Protein AF-A0A527VU16-F1 (afdb_monomer_lite)

Sequence (45 aa):
MADGSGRGREAVLTVENLSVDALTPEGARRVIDGISFALAPGETL

pLDDT: mean 84.49, std 17.06, range [43.59, 97.0]

Radius of gyration: 17.43 Å; chains: 1; bounding box: 34×18×51 Å

Structure (mmCIF, N/CA/C/O backbone):
data_AF-A0A527VU16-F1
#
_entry.id   AF-A0A527VU16-F1
#
loop_
_atom_site.group_PDB
_atom_site.id
_atom_site.type_symbol
_atom_site.label_atom_id
_atom_site.label_alt_id
_atom_site.label_comp_id
_atom_site.label_asym_id
_atom_site.label_entity_id
_atom_site.label_seq_id
_atom_site.pdbx_PDB_ins_code
_atom_site.Cartn_x
_atom_site.Cartn_y
_atom_site.Cartn_z
_atom_site.occupancy
_atom_site.B_iso_or_equiv
_atom_site.auth_seq_id
_atom_site.auth_comp_id
_atom_site.auth_asym_id
_atom_site.auth_atom_id
_atom_site.pdbx_PDB_model_num
ATOM 1 N N . MET A 1 1 ? -18.144 -13.977 33.754 1.00 44.00 1 MET A N 1
ATOM 2 C CA . MET A 1 1 ? -16.788 -14.319 33.272 1.00 44.00 1 MET A CA 1
ATOM 3 C C . MET A 1 1 ? -16.952 -14.607 31.782 1.00 44.00 1 MET A C 1
ATOM 5 O O . MET A 1 1 ? -17.635 -15.569 31.484 1.00 44.00 1 MET A O 1
ATOM 9 N N . ALA A 1 2 ? -16.560 -13.795 30.801 1.00 43.59 2 ALA A N 1
ATOM 10 C CA . ALA A 1 2 ? -15.600 -12.696 30.719 1.00 43.59 2 ALA A CA 1
ATOM 11 C C . ALA A 1 2 ? -16.227 -11.426 30.093 1.00 43.59 2 ALA A C 1
ATOM 13 O O . ALA A 1 2 ? -17.342 -11.461 29.576 1.00 43.59 2 ALA A O 1
ATOM 14 N N . ASP A 1 3 ? -15.501 -10.322 30.234 1.00 48.34 3 ASP A N 1
ATOM 15 C CA . ASP A 1 3 ? -15.921 -8.928 30.117 1.00 48.34 3 ASP A CA 1
ATOM 16 C C . ASP A 1 3 ? -16.411 -8.464 28.741 1.00 48.34 3 ASP A C 1
ATOM 18 O O . ASP A 1 3 ? -15.872 -8.816 27.693 1.00 48.34 3 ASP A O 1
ATOM 22 N N . GLY A 1 4 ? -17.380 -7.546 28.769 1.00 54.31 4 GLY A N 1
ATOM 23 C CA . GLY A 1 4 ? -17.615 -6.625 27.667 1.00 54.31 4 GLY A CA 1
ATOM 24 C C . GLY A 1 4 ? -16.561 -5.520 27.669 1.00 54.31 4 GLY A C 1
ATOM 25 O O . GLY A 1 4 ? -16.499 -4.744 28.615 1.00 54.31 4 GLY A O 1
ATOM 26 N N . SER A 1 5 ? -15.750 -5.430 26.612 1.00 52.59 5 SER A N 1
ATOM 27 C CA . SER A 1 5 ? -14.992 -4.232 26.216 1.00 52.59 5 SER A CA 1
ATOM 28 C C . SER A 1 5 ? -14.348 -4.456 24.853 1.00 52.59 5 SER A C 1
ATOM 30 O O . SER A 1 5 ? -13.380 -5.196 24.717 1.00 52.59 5 SER A O 1
ATOM 32 N N . GLY A 1 6 ? -14.899 -3.801 23.837 1.00 52.12 6 GLY A N 1
ATOM 33 C CA . GLY A 1 6 ? -14.333 -3.799 22.496 1.00 52.12 6 GLY A CA 1
ATOM 34 C C . GLY A 1 6 ? -15.392 -3.559 21.438 1.00 52.12 6 GLY A C 1
ATOM 35 O O . GLY A 1 6 ? -15.590 -4.395 20.564 1.00 52.12 6 GLY A O 1
ATOM 36 N N . ARG A 1 7 ? -16.077 -2.410 21.492 1.00 56.22 7 ARG A N 1
ATOM 37 C CA . ARG A 1 7 ? -16.619 -1.832 20.258 1.00 56.22 7 ARG A CA 1
ATOM 38 C C . ARG A 1 7 ? -15.442 -1.819 19.279 1.00 56.22 7 ARG A C 1
ATOM 40 O O . ARG A 1 7 ? -14.397 -1.289 19.650 1.00 56.22 7 ARG A O 1
ATOM 47 N N . GLY A 1 8 ? -15.582 -2.525 18.155 1.00 53.31 8 GLY A N 1
ATOM 48 C CA . GLY A 1 8 ? -14.503 -2.809 17.213 1.00 53.31 8 GLY A CA 1
ATOM 49 C C . GLY A 1 8 ? -13.584 -1.609 17.064 1.00 53.31 8 GLY A C 1
ATOM 50 O O . GLY A 1 8 ? -14.045 -0.502 16.803 1.00 53.31 8 GLY A O 1
ATOM 51 N N . ARG A 1 9 ? -12.299 -1.824 17.327 1.00 61.44 9 ARG A N 1
ATOM 52 C CA . ARG A 1 9 ? -11.248 -0.852 17.048 1.00 61.44 9 ARG A CA 1
ATOM 53 C C . ARG A 1 9 ? -11.278 -0.606 15.545 1.00 61.44 9 ARG A C 1
ATOM 55 O O . ARG A 1 9 ? -10.759 -1.414 14.782 1.00 61.44 9 ARG A O 1
ATOM 62 N N . GLU A 1 10 ? -12.015 0.427 15.157 1.00 80.06 10 GLU A N 1
ATOM 63 C CA . GLU A 1 10 ? -12.184 0.861 13.778 1.00 80.06 10 GLU A CA 1
ATOM 64 C C . GLU A 1 10 ? -10.789 1.039 13.181 1.00 80.06 10 GLU A C 1
ATOM 66 O O . GLU A 1 10 ? -9.900 1.598 13.833 1.00 80.06 10 GLU A O 1
ATOM 71 N N . ALA A 1 11 ? -10.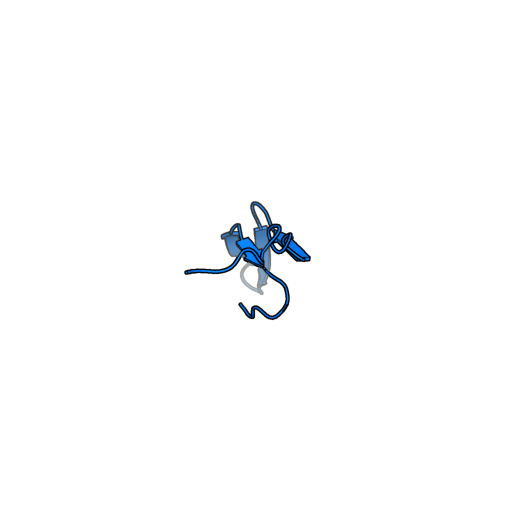568 0.456 12.004 1.00 85.50 11 ALA A N 1
ATOM 72 C CA . ALA A 1 11 ? -9.269 0.520 11.359 1.00 85.50 11 ALA A CA 1
ATOM 73 C C . ALA A 1 11 ? -8.882 1.991 11.176 1.00 85.50 11 ALA A C 1
ATOM 75 O O . ALA A 1 11 ? -9.645 2.777 10.618 1.00 85.50 11 ALA A O 1
ATOM 76 N N . VAL A 1 12 ? -7.699 2.364 11.657 1.00 92.69 12 VAL A N 1
ATOM 77 C CA . VAL A 1 12 ? -7.195 3.740 11.532 1.00 92.69 12 VAL A CA 1
ATOM 78 C C . VAL A 1 12 ? -6.617 3.999 10.148 1.00 92.69 12 VAL A C 1
ATOM 80 O O . VAL A 1 12 ? -6.563 5.142 9.705 1.00 92.69 12 VAL A O 1
ATOM 83 N N . LEU A 1 13 ? -6.205 2.936 9.458 1.00 90.62 13 LEU A N 1
ATOM 84 C CA . LEU A 1 13 ? -5.778 2.974 8.070 1.00 90.62 13 LEU A CA 1
ATOM 85 C C . LEU A 1 13 ? -6.364 1.765 7.356 1.00 90.62 13 LEU A C 1
ATOM 87 O O . LEU A 1 13 ? -6.181 0.639 7.805 1.00 90.62 13 LEU A O 1
ATOM 91 N N . THR A 1 14 ? -7.035 2.007 6.238 1.00 93.69 14 THR A N 1
ATOM 92 C CA . THR A 1 14 ? -7.460 0.959 5.310 1.00 93.69 14 THR A CA 1
ATOM 93 C C . THR A 1 14 ? -6.866 1.282 3.951 1.00 93.69 14 THR A C 1
ATOM 95 O O . THR A 1 14 ? -7.005 2.402 3.461 1.00 93.69 14 THR A O 1
ATOM 98 N N . VAL A 1 15 ? -6.165 0.315 3.371 1.00 94.81 15 VAL A N 1
ATOM 99 C CA . VAL A 1 15 ? -5.565 0.396 2.043 1.00 94.81 15 VAL A CA 1
ATOM 100 C C . VAL A 1 15 ? -6.160 -0.719 1.202 1.00 94.81 15 VAL A C 1
ATOM 102 O O . VAL A 1 15 ? -6.144 -1.880 1.605 1.00 94.81 15 VAL A O 1
ATOM 105 N N . GLU A 1 16 ? -6.664 -0.367 0.026 1.00 96.44 16 GLU A N 1
ATOM 106 C CA . GLU A 1 16 ? -7.291 -1.305 -0.899 1.00 96.44 16 GLU A CA 1
ATOM 107 C C . GLU A 1 16 ? -6.593 -1.243 -2.256 1.00 96.44 16 GLU A C 1
ATOM 109 O O . GLU A 1 16 ? -6.338 -0.160 -2.785 1.00 96.44 16 GLU A O 1
ATOM 114 N N . ASN A 1 17 ? -6.294 -2.415 -2.819 1.00 95.94 17 ASN A N 1
ATOM 115 C CA . ASN A 1 17 ? -5.715 -2.596 -4.151 1.00 95.94 17 ASN A CA 1
ATOM 116 C C . ASN A 1 17 ? -4.475 -1.715 -4.437 1.00 95.94 17 ASN A C 1
ATOM 118 O O . ASN A 1 17 ? -4.309 -1.186 -5.541 1.00 95.94 17 ASN A O 1
ATOM 122 N N . LEU A 1 18 ? -3.591 -1.549 -3.447 1.00 95.50 18 LEU A N 1
ATOM 123 C CA . LEU A 1 18 ? -2.368 -0.766 -3.593 1.00 95.50 18 LEU A CA 1
ATOM 124 C C . LEU A 1 18 ? -1.464 -1.414 -4.632 1.00 95.50 18 LEU A C 1
ATOM 126 O O . LEU A 1 18 ? -1.016 -2.547 -4.467 1.00 95.50 18 LEU A O 1
ATOM 130 N N . SER A 1 19 ?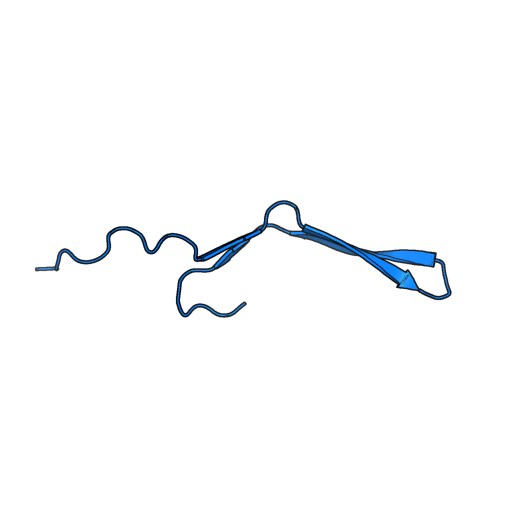 -1.160 -0.648 -5.673 1.00 96.69 19 SER A N 1
ATOM 131 C CA . SER A 1 19 ? -0.176 -1.008 -6.682 1.00 96.69 19 SER A CA 1
ATOM 132 C C . SER A 1 19 ? 0.793 0.150 -6.854 1.00 96.69 19 SER A C 1
ATOM 134 O O . SER A 1 19 ? 0.376 1.302 -6.962 1.00 96.69 19 SER A O 1
ATOM 136 N N . VAL A 1 20 ? 2.087 -0.149 -6.854 1.00 96.38 20 VAL A N 1
ATOM 137 C CA . VAL A 1 20 ? 3.146 0.849 -7.001 1.00 96.38 20 VAL A CA 1
ATOM 138 C C . VAL A 1 20 ? 4.084 0.381 -8.093 1.00 96.38 20 VAL A C 1
ATOM 140 O O . VAL A 1 20 ? 4.626 -0.724 -8.030 1.00 96.38 20 VAL A O 1
ATOM 143 N N . ASP A 1 21 ? 4.291 1.257 -9.068 1.00 97.00 21 ASP A N 1
ATOM 144 C CA . ASP A 1 21 ? 5.278 1.093 -10.120 1.00 97.00 21 ASP A CA 1
ATOM 145 C C . ASP A 1 21 ? 6.468 2.011 -9.813 1.00 97.00 21 ASP A C 1
ATOM 147 O O . ASP A 1 21 ? 6.318 3.221 -9.643 1.00 97.00 21 ASP A O 1
ATOM 151 N N . ALA A 1 22 ? 7.660 1.429 -9.712 1.00 95.88 22 ALA A N 1
ATOM 152 C CA . ALA A 1 22 ? 8.904 2.162 -9.555 1.00 95.88 22 ALA A CA 1
ATOM 153 C C . ALA A 1 22 ? 9.526 2.412 -10.931 1.00 95.88 22 ALA A C 1
ATOM 155 O O . ALA A 1 22 ? 9.626 1.499 -11.752 1.00 95.88 22 ALA A O 1
ATOM 156 N N . LEU A 1 23 ? 9.972 3.642 -11.179 1.00 96.44 23 LEU A N 1
ATOM 157 C CA . LEU A 1 23 ? 10.758 3.958 -12.368 1.00 96.44 23 LEU A CA 1
ATOM 158 C C . LEU A 1 23 ? 12.204 3.516 -12.137 1.00 96.44 23 LEU A C 1
ATOM 160 O O . LEU A 1 23 ? 12.886 4.055 -11.265 1.00 96.44 23 LEU A O 1
ATOM 164 N N . THR A 1 24 ? 12.666 2.540 -12.915 1.00 93.56 24 THR A N 1
ATOM 165 C CA . THR A 1 24 ? 14.065 2.102 -12.945 1.00 93.56 24 THR A CA 1
ATOM 166 C C . THR A 1 24 ? 14.721 2.530 -14.262 1.00 93.56 24 THR A C 1
ATOM 168 O O . THR A 1 24 ? 14.016 2.904 -15.207 1.00 93.56 24 THR A O 1
ATOM 171 N N . PRO A 1 25 ? 16.063 2.493 -14.369 1.00 95.81 25 PRO A N 1
ATOM 172 C CA . PRO A 1 25 ? 16.753 2.768 -15.631 1.00 95.81 25 PRO A CA 1
ATOM 173 C C . PRO A 1 25 ? 16.310 1.860 -16.789 1.00 95.81 25 PRO A C 1
ATOM 175 O O . PRO A 1 25 ? 16.354 2.270 -17.945 1.00 95.81 25 PRO A O 1
ATOM 178 N N . GLU A 1 26 ? 15.865 0.639 -16.489 1.00 93.00 26 GLU A N 1
ATOM 179 C CA . GLU A 1 26 ? 15.385 -0.343 -17.465 1.00 93.00 26 GLU A CA 1
ATOM 180 C C . GLU A 1 26 ? 13.896 -0.166 -17.816 1.00 93.00 26 GLU A C 1
ATOM 182 O O . GLU A 1 26 ? 13.405 -0.806 -18.747 1.00 93.00 26 GLU A O 1
ATOM 187 N N . GLY A 1 27 ? 13.172 0.696 -17.092 1.00 95.44 27 GLY A N 1
ATOM 188 C CA . GLY A 1 27 ? 11.762 1.006 -17.321 1.00 95.44 27 GLY A CA 1
ATOM 189 C C . GLY A 1 27 ? 10.922 1.036 -16.043 1.00 95.44 27 GLY A C 1
ATOM 190 O O . GLY A 1 27 ? 11.412 0.880 -14.927 1.00 95.44 27 GLY A O 1
ATOM 191 N N . ALA A 1 28 ? 9.615 1.251 -16.201 1.00 95.00 28 ALA A N 1
ATOM 192 C CA . ALA A 1 28 ? 8.681 1.131 -15.086 1.00 95.00 28 ALA A CA 1
ATOM 193 C C . ALA A 1 28 ? 8.540 -0.342 -14.679 1.00 95.00 28 ALA A C 1
ATOM 195 O O . ALA A 1 28 ? 8.256 -1.200 -15.518 1.00 95.00 28 ALA A O 1
ATOM 196 N N . ARG A 1 29 ? 8.704 -0.633 -13.388 1.00 96.62 29 ARG A N 1
ATOM 197 C CA . ARG A 1 29 ? 8.543 -1.973 -12.825 1.00 96.62 29 ARG A CA 1
ATOM 198 C C . ARG A 1 29 ? 7.557 -1.955 -11.670 1.00 96.62 29 ARG A C 1
ATOM 200 O O . ARG A 1 29 ? 7.708 -1.170 -10.738 1.00 96.62 29 ARG A O 1
ATOM 207 N N . ARG A 1 30 ? 6.612 -2.892 -11.683 1.00 94.75 30 ARG A N 1
ATOM 208 C CA . ARG A 1 30 ? 5.703 -3.107 -10.558 1.00 94.75 30 ARG A CA 1
ATOM 209 C C . ARG A 1 30 ? 6.444 -3.663 -9.346 1.00 94.75 30 ARG A C 1
ATOM 211 O O . ARG A 1 30 ? 7.065 -4.721 -9.440 1.00 94.75 30 ARG A O 1
ATOM 218 N N . VAL A 1 31 ? 6.388 -2.939 -8.230 1.00 95.19 31 VAL A N 1
ATOM 219 C CA . VAL A 1 31 ? 7.032 -3.299 -6.953 1.00 95.19 31 VAL A CA 1
ATOM 220 C C . VAL A 1 31 ? 6.026 -3.676 -5.871 1.00 95.19 31 VAL A C 1
ATOM 222 O O . VAL A 1 31 ? 6.337 -4.489 -5.007 1.00 95.19 31 VAL A O 1
ATOM 225 N N . ILE A 1 32 ? 4.816 -3.129 -5.942 1.00 95.44 32 ILE A N 1
ATOM 226 C CA . ILE A 1 32 ? 3.675 -3.531 -5.119 1.00 95.44 32 ILE A CA 1
ATOM 227 C C . ILE A 1 32 ? 2.527 -3.807 -6.086 1.00 95.44 32 ILE A C 1
ATOM 229 O O . ILE A 1 32 ? 2.305 -3.002 -6.989 1.00 95.44 32 ILE A O 1
ATOM 233 N N . ASP A 1 33 ? 1.828 -4.929 -5.930 1.00 96.56 33 ASP A N 1
ATOM 234 C CA . ASP A 1 33 ? 0.754 -5.342 -6.839 1.00 96.56 33 ASP A CA 1
ATOM 235 C C . ASP A 1 33 ? -0.481 -5.793 -6.055 1.00 96.56 33 ASP A C 1
ATOM 237 O O . ASP A 1 33 ? -0.455 -6.822 -5.380 1.00 96.56 33 ASP A O 1
ATOM 241 N N . GLY A 1 34 ? -1.548 -4.996 -6.124 1.00 95.38 34 GLY A N 1
ATOM 242 C CA . GLY A 1 34 ? -2.871 -5.335 -5.596 1.00 95.38 34 GLY A CA 1
ATOM 243 C C . GLY A 1 34 ? -2.959 -5.620 -4.091 1.00 95.38 34 GLY A C 1
ATOM 244 O O . GLY A 1 34 ? -3.842 -6.368 -3.667 1.00 95.38 34 GLY A O 1
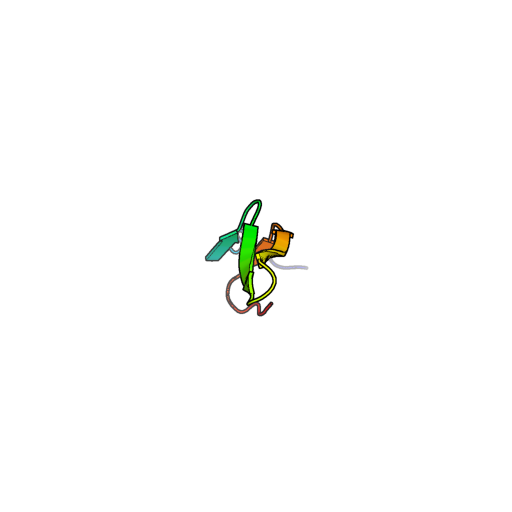ATOM 245 N N . ILE A 1 35 ? -2.080 -5.053 -3.259 1.00 94.88 35 ILE A N 1
ATOM 246 C CA . ILE A 1 35 ? -2.081 -5.348 -1.817 1.00 94.88 35 ILE A CA 1
ATOM 247 C C . ILE A 1 35 ? -3.212 -4.589 -1.118 1.00 94.88 35 ILE A C 1
ATOM 249 O O . ILE A 1 35 ? -3.398 -3.392 -1.327 1.00 94.88 35 ILE A O 1
ATOM 253 N N . SER A 1 36 ? -3.950 -5.284 -0.252 1.00 94.31 36 SER A N 1
ATOM 254 C CA . SER A 1 36 ? -5.002 -4.694 0.581 1.00 94.31 36 SER A CA 1
ATOM 255 C C . SER A 1 36 ? -4.786 -5.070 2.044 1.00 94.31 36 SER A C 1
ATOM 257 O O . SER A 1 36 ? -4.530 -6.235 2.345 1.00 94.31 36 SER A O 1
ATOM 259 N N . PHE A 1 37 ? -4.872 -4.096 2.947 1.00 93.69 37 PHE A N 1
ATOM 260 C CA . PHE A 1 37 ? -4.709 -4.309 4.384 1.00 93.69 37 PHE A CA 1
ATOM 261 C C . PHE A 1 37 ? -5.429 -3.229 5.196 1.00 93.69 37 PHE A C 1
ATOM 263 O O . PHE A 1 37 ? -5.709 -2.135 4.708 1.00 93.69 37 PHE A O 1
ATOM 270 N N . ALA A 1 38 ? -5.689 -3.531 6.464 1.00 92.88 38 ALA A N 1
ATOM 271 C CA . ALA A 1 38 ? -6.218 -2.584 7.431 1.00 92.88 38 ALA A CA 1
ATOM 272 C C . ALA A 1 38 ? -5.363 -2.629 8.699 1.00 92.88 38 ALA A C 1
ATOM 274 O O . ALA A 1 38 ? -4.978 -3.709 9.136 1.00 92.88 38 ALA A O 1
ATOM 275 N N . LEU A 1 39 ? -5.073 -1.467 9.277 1.00 91.38 39 LEU A N 1
ATOM 276 C CA . LEU A 1 39 ? -4.345 -1.345 10.534 1.00 91.38 39 LEU A CA 1
ATOM 277 C C . LEU A 1 39 ? -5.266 -0.907 11.654 1.00 91.38 39 LEU A C 1
ATOM 279 O O . LEU A 1 39 ? -5.954 0.114 11.550 1.00 91.38 39 LEU A O 1
ATOM 283 N N . ALA A 1 40 ? -5.227 -1.652 12.755 1.00 90.06 40 ALA A N 1
ATOM 284 C 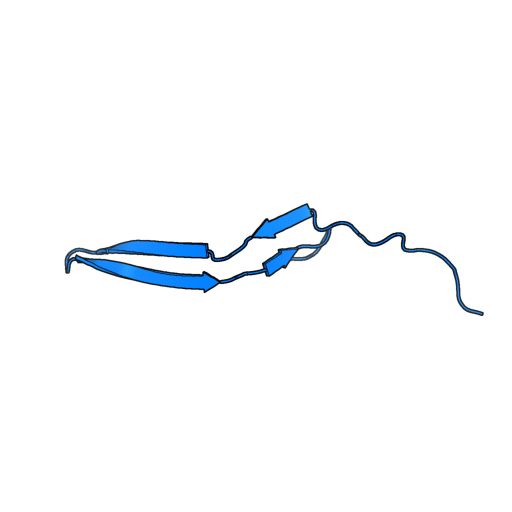CA . ALA A 1 40 ? -5.839 -1.231 13.999 1.00 90.06 40 A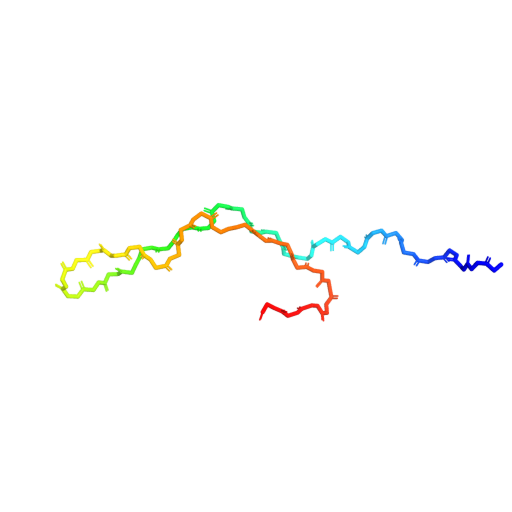LA A CA 1
ATOM 285 C C . ALA A 1 40 ? -4.959 -0.197 14.738 1.00 90.06 40 ALA A C 1
ATOM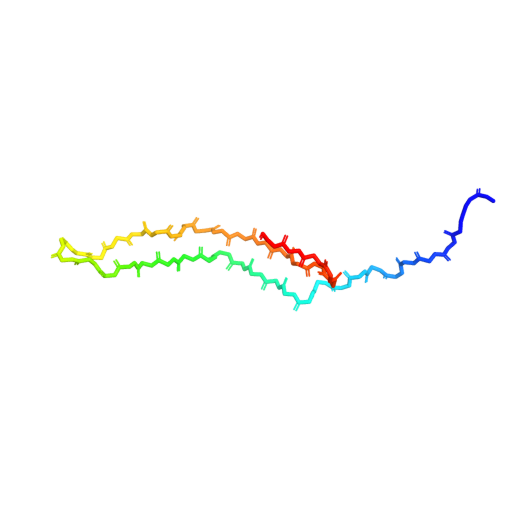 287 O O . ALA A 1 40 ? -3.742 -0.143 14.540 1.00 90.06 40 ALA A O 1
ATOM 288 N N . PRO A 1 41 ? -5.536 0.611 15.647 1.00 89.19 41 PRO A N 1
ATOM 289 C CA . PRO A 1 41 ? -4.751 1.443 16.553 1.00 89.19 41 PRO A CA 1
ATOM 290 C C . PRO A 1 41 ? -3.694 0.621 17.308 1.00 89.19 41 PRO A C 1
ATOM 292 O O . PRO A 1 41 ? -4.025 -0.369 17.962 1.00 89.19 41 PRO A O 1
ATOM 295 N N . GLY A 1 42 ? -2.433 1.059 17.244 1.00 89.25 42 GLY A N 1
ATOM 296 C CA . GLY A 1 42 ? -1.305 0.415 17.929 1.00 89.25 42 GLY A CA 1
ATOM 297 C C . GLY A 1 42 ? -0.710 -0.804 17.212 1.00 89.25 42 GLY A C 1
ATOM 298 O O . GLY A 1 42 ? 0.207 -1.419 17.749 1.00 89.25 42 GLY A O 1
ATOM 299 N N . GLU A 1 43 ? -1.204 -1.153 16.024 1.00 83.31 43 GLU A N 1
ATOM 300 C CA . GLU A 1 43 ? -0.647 -2.207 15.172 1.00 83.31 43 GLU A CA 1
ATOM 301 C C . GLU A 1 43 ? 0.450 -1.654 14.246 1.00 83.31 43 GLU A C 1
ATOM 303 O O . GLU A 1 43 ? 0.424 -0.483 13.865 1.00 83.31 43 GLU A O 1
ATOM 308 N N . THR A 1 44 ? 1.441 -2.483 13.904 1.00 83.00 44 THR A N 1
ATOM 309 C CA . THR A 1 44 ? 2.533 -2.144 12.972 1.00 83.00 44 THR A CA 1
ATOM 310 C C . THR A 1 44 ? 2.571 -3.186 11.855 1.00 83.00 44 THR A C 1
ATOM 312 O O . THR A 1 44 ? 2.453 -4.374 12.156 1.00 83.00 44 THR A O 1
ATOM 315 N N . LEU A 1 45 ? 2.711 -2.729 10.601 1.00 79.81 45 LEU A N 1
ATOM 316 C CA . LEU A 1 45 ? 2.924 -3.585 9.420 1.00 79.81 45 LEU A CA 1
ATOM 317 C C . LEU A 1 45 ? 4.317 -4.207 9.415 1.00 79.81 45 LEU A C 1
ATOM 319 O O . LEU A 1 45 ? 5.279 -3.464 9.718 1.00 79.81 45 LEU A O 1
#

Foldseek 3Di:
DDDDDPPDQPFPDWDFQDWDWDQDPVGTDIPDGGDTDTHGVPDDD

Secondary structure (DSSP, 8-state):
------S----SEEEEEEEEEEEETTEEEEEEEEEEEEE-TT---